Protein AF-A0A528MTL9-F1 (afdb_monomer_lite)

pLDDT: mean 94.62, std 3.77, range [73.75, 97.38]

Structure (mmCIF, N/CA/C/O backbone):
data_AF-A0A528MTL9-F1
#
_entry.id   AF-A0A528MTL9-F1
#
loop_
_atom_site.group_PDB
_atom_site.id
_atom_site.type_symbol
_atom_site.label_atom_id
_atom_site.label_alt_id
_atom_site.label_comp_id
_atom_site.label_asym_id
_atom_site.label_entity_id
_atom_site.label_seq_id
_atom_site.pdbx_PDB_ins_code
_atom_site.Cartn_x
_atom_site.Cartn_y
_atom_site.Cartn_z
_atom_site.occupancy
_atom_site.B_iso_or_equiv
_atom_site.auth_seq_id
_atom_site.auth_comp_id
_atom_site.auth_asym_id
_atom_site.auth_atom_id
_atom_site.pdbx_PDB_model_num
ATOM 1 N N . MET A 1 1 ? -6.541 -5.152 -6.240 1.00 80.38 1 MET A N 1
ATOM 2 C CA . MET A 1 1 ? -5.153 -4.674 -6.428 1.00 80.38 1 MET A CA 1
ATOM 3 C C . MET A 1 1 ? -5.238 -3.304 -7.087 1.00 80.38 1 MET A C 1
ATOM 5 O O . MET A 1 1 ? -6.063 -3.173 -7.987 1.00 80.38 1 MET A O 1
ATOM 9 N N . PRO A 1 2 ? -4.495 -2.286 -6.625 1.00 91.38 2 PRO A N 1
ATOM 10 C CA . PRO A 1 2 ? -4.382 -1.016 -7.347 1.00 91.38 2 PRO A CA 1
ATOM 11 C C . PRO A 1 2 ? -3.824 -1.263 -8.755 1.00 91.38 2 PRO A C 1
ATOM 13 O O . PRO A 1 2 ? -2.936 -2.095 -8.920 1.00 91.38 2 PRO A O 1
ATOM 16 N N . ALA A 1 3 ? -4.378 -0.578 -9.753 1.00 92.31 3 ALA A N 1
ATOM 17 C CA . ALA A 1 3 ? -4.016 -0.739 -11.168 1.00 92.31 3 ALA A CA 1
ATOM 18 C C . ALA A 1 3 ? -3.724 0.608 -11.848 1.00 92.31 3 ALA A C 1
ATOM 20 O O . ALA A 1 3 ? -2.850 0.701 -12.700 1.00 92.31 3 ALA A O 1
ATOM 21 N N . GLU A 1 4 ? -4.421 1.659 -11.418 1.00 96.69 4 GLU A N 1
ATOM 22 C CA . GLU A 1 4 ? -4.237 3.037 -11.869 1.00 96.69 4 GLU A CA 1
ATOM 23 C C . GLU A 1 4 ? -3.426 3.794 -10.8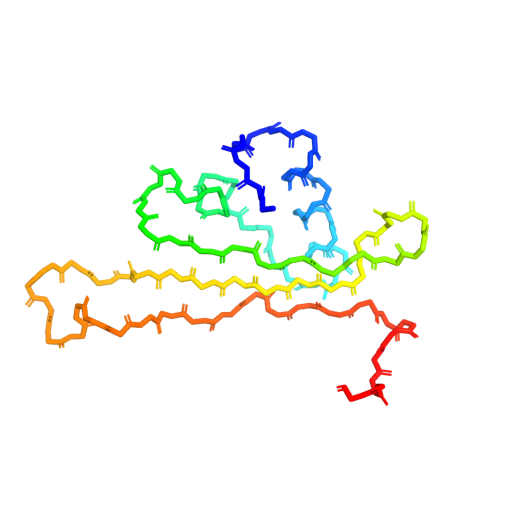01 1.00 96.69 4 GLU A C 1
ATOM 25 O O . GLU A 1 4 ? -3.906 3.891 -9.664 1.00 96.69 4 GLU A O 1
ATOM 30 N N . PRO A 1 5 ? -2.225 4.324 -11.104 1.00 96.81 5 PRO A N 1
ATOM 31 C CA . PRO A 1 5 ? -1.381 5.026 -10.129 1.00 96.81 5 PRO A CA 1
ATOM 32 C C . PRO A 1 5 ? -2.095 6.156 -9.382 1.00 96.81 5 PRO A C 1
ATOM 34 O O . PRO A 1 5 ? -1.943 6.275 -8.168 1.00 96.81 5 PRO A O 1
ATOM 37 N N . ASP A 1 6 ? -2.927 6.913 -10.097 1.00 96.56 6 ASP A N 1
ATOM 38 C CA . ASP A 1 6 ? -3.667 8.066 -9.570 1.00 96.56 6 ASP A CA 1
ATOM 39 C C . ASP A 1 6 ? -5.172 7.775 -9.430 1.00 96.56 6 ASP A C 1
ATOM 41 O O . ASP A 1 6 ? -5.987 8.672 -9.218 1.00 96.56 6 ASP A O 1
ATOM 45 N N . GLY A 1 7 ? -5.567 6.505 -9.566 1.00 97.12 7 GLY A N 1
ATOM 46 C CA . GLY A 1 7 ? -6.958 6.091 -9.446 1.00 97.12 7 GLY A CA 1
ATOM 47 C C . GLY A 1 7 ? -7.477 6.229 -8.017 1.00 97.12 7 GLY A C 1
ATOM 48 O O . GLY A 1 7 ? -6.736 6.082 -7.043 1.00 97.12 7 GLY A O 1
ATOM 49 N N . GLU A 1 8 ? -8.790 6.425 -7.883 1.00 96.31 8 GLU A N 1
ATOM 50 C CA . GLU A 1 8 ? -9.450 6.633 -6.588 1.00 96.31 8 GLU A CA 1
ATOM 51 C C . GLU A 1 8 ? -9.110 5.536 -5.565 1.00 96.31 8 GLU A C 1
ATOM 53 O O . GLU A 1 8 ? -8.858 5.812 -4.393 1.00 96.31 8 GLU A O 1
ATOM 58 N N . TYR A 1 9 ? -9.044 4.280 -6.011 1.00 95.69 9 TYR A N 1
ATOM 59 C CA . TYR A 1 9 ? -8.688 3.160 -5.146 1.00 95.69 9 TYR A CA 1
ATOM 60 C C . TYR A 1 9 ? -7.246 3.248 -4.619 1.00 95.69 9 TYR A C 1
ATOM 62 O O . TYR A 1 9 ? -7.012 3.009 -3.435 1.00 95.69 9 TYR A O 1
ATOM 70 N N . THR A 1 10 ? -6.286 3.646 -5.458 1.00 96.94 10 THR A N 1
ATOM 71 C CA . THR A 1 10 ? -4.882 3.834 -5.057 1.00 96.94 10 THR A CA 1
ATOM 72 C C . THR A 1 10 ? -4.744 4.992 -4.071 1.00 96.94 10 THR A C 1
ATOM 74 O O . THR A 1 10 ? -4.080 4.844 -3.044 1.00 96.94 10 THR A O 1
ATOM 77 N N . ILE A 1 11 ? -5.468 6.091 -4.304 1.00 96.38 11 ILE A N 1
ATOM 78 C CA . ILE A 1 11 ? -5.529 7.238 -3.387 1.00 96.38 11 ILE A CA 1
ATOM 79 C C . ILE A 1 11 ? -6.075 6.817 -2.016 1.00 96.38 11 ILE A C 1
ATOM 81 O O . ILE A 1 11 ? -5.511 7.186 -0.986 1.00 96.38 11 ILE A O 1
ATOM 85 N N . ARG A 1 12 ? -7.133 5.995 -1.968 1.00 96.06 12 ARG A N 1
ATOM 86 C CA . ARG A 1 12 ? -7.685 5.469 -0.704 1.00 96.06 12 ARG A CA 1
ATOM 87 C C . ARG A 1 12 ? -6.670 4.613 0.064 1.00 96.06 12 ARG A C 1
ATOM 89 O O . ARG A 1 12 ? -6.575 4.735 1.284 1.00 96.06 12 ARG A O 1
ATOM 96 N N . ILE A 1 13 ? -5.885 3.784 -0.630 1.00 96.25 13 ILE A N 1
ATOM 97 C CA . ILE A 1 13 ? -4.804 2.988 -0.020 1.00 96.25 13 ILE A CA 1
ATOM 98 C C . ILE A 1 13 ? -3.730 3.906 0.574 1.00 96.25 13 ILE A C 1
ATOM 100 O O . ILE A 1 13 ? -3.338 3.729 1.727 1.00 96.25 13 ILE A O 1
ATOM 104 N N . GLN A 1 14 ? -3.275 4.903 -0.188 1.00 96.75 14 GLN A N 1
ATOM 105 C CA . GLN A 1 14 ? -2.268 5.865 0.268 1.00 96.75 14 GLN A CA 1
ATOM 106 C C . GLN A 1 14 ? -2.758 6.669 1.478 1.00 96.75 14 GLN A C 1
ATOM 108 O O . GLN A 1 14 ? -2.005 6.854 2.433 1.00 96.75 14 GLN A O 1
ATOM 113 N N . ALA A 1 15 ? -4.026 7.092 1.474 1.00 95.94 15 ALA A N 1
ATOM 114 C CA . ALA A 1 15 ? -4.643 7.788 2.598 1.00 95.94 15 ALA A CA 1
ATOM 115 C C . ALA A 1 15 ? -4.673 6.913 3.863 1.00 95.94 15 ALA A C 1
ATOM 117 O O . ALA A 1 15 ? -4.319 7.383 4.944 1.00 95.94 15 ALA A O 1
ATOM 118 N N . PHE A 1 16 ? -5.026 5.630 3.733 1.00 96.44 16 PHE A N 1
ATOM 119 C CA . PHE A 1 16 ? -4.992 4.684 4.851 1.00 96.44 16 PHE A CA 1
ATOM 120 C C . PHE A 1 16 ? -3.573 4.462 5.397 1.00 96.44 16 PHE A C 1
ATOM 122 O O . PHE A 1 16 ? -3.375 4.470 6.616 1.00 96.44 16 PHE A O 1
ATOM 129 N N . MET A 1 17 ? -2.580 4.287 4.516 1.00 95.94 17 MET A N 1
ATOM 130 C CA . MET A 1 17 ? -1.175 4.152 4.915 1.00 95.94 17 MET A CA 1
ATOM 131 C C . MET A 1 17 ? -0.719 5.383 5.707 1.00 95.94 17 MET A C 1
ATOM 133 O O . MET A 1 17 ? -0.223 5.233 6.825 1.00 95.94 17 MET A O 1
ATOM 137 N N . ALA A 1 18 ? -0.990 6.583 5.183 1.00 94.88 18 ALA A N 1
ATOM 138 C CA . ALA A 1 18 ? -0.654 7.848 5.832 1.00 94.88 18 ALA A CA 1
ATOM 139 C C . ALA A 1 18 ? -1.309 7.980 7.215 1.00 94.88 18 ALA A C 1
ATOM 141 O O . ALA A 1 18 ? -0.630 8.285 8.196 1.00 94.88 18 ALA A O 1
ATOM 142 N N . ALA A 1 19 ? -2.607 7.678 7.320 1.00 94.69 19 ALA A N 1
ATOM 143 C CA . ALA A 1 19 ? -3.336 7.690 8.588 1.00 94.69 19 ALA A CA 1
ATOM 144 C C . ALA A 1 19 ? -2.798 6.657 9.598 1.00 94.69 19 ALA A C 1
ATOM 146 O O . ALA A 1 19 ? -2.899 6.855 10.806 1.00 94.69 19 ALA A O 1
ATOM 147 N N . SER A 1 20 ? -2.191 5.571 9.111 1.00 94.56 20 SER A N 1
ATOM 148 C CA . SER A 1 20 ? -1.549 4.539 9.933 1.00 94.56 20 SER A CA 1
ATOM 149 C C . SER A 1 20 ? -0.096 4.863 10.308 1.00 94.56 20 SER A C 1
ATOM 151 O O . SER A 1 20 ? 0.557 4.042 10.953 1.00 94.56 20 SER A O 1
ATOM 153 N N . GLY A 1 21 ? 0.421 6.033 9.915 1.00 93.69 21 GLY A N 1
ATOM 154 C CA . GLY A 1 21 ? 1.806 6.450 10.152 1.00 93.69 21 GLY A CA 1
ATOM 155 C C . GLY A 1 21 ? 2.826 5.837 9.186 1.00 93.69 21 GLY A C 1
ATOM 156 O O . GLY A 1 21 ? 4.028 6.013 9.375 1.00 93.69 21 GLY A O 1
ATOM 157 N N . VAL A 1 22 ? 2.371 5.132 8.147 1.00 92.50 22 VAL A N 1
ATOM 158 C CA . VAL A 1 22 ? 3.222 4.673 7.044 1.00 92.50 22 VAL A CA 1
ATOM 159 C C . VAL A 1 22 ? 3.298 5.797 6.019 1.00 92.50 22 VAL A C 1
ATOM 161 O O . VAL A 1 22 ? 2.274 6.301 5.562 1.00 92.50 22 VAL A O 1
ATOM 164 N N . VAL A 1 23 ? 4.512 6.212 5.657 1.00 83.25 23 VAL A N 1
ATOM 165 C CA . VAL A 1 23 ? 4.695 7.282 4.669 1.00 83.25 23 VAL A CA 1
ATOM 166 C C . VAL A 1 23 ? 3.992 6.933 3.349 1.00 83.25 23 VAL A C 1
ATOM 168 O O . VAL A 1 23 ? 4.031 5.768 2.937 1.00 83.25 23 VAL A O 1
ATOM 171 N N . PRO A 1 24 ? 3.355 7.907 2.671 1.00 73.75 24 PRO A N 1
ATOM 172 C CA . PRO A 1 24 ? 2.689 7.648 1.403 1.00 73.75 24 PRO A CA 1
ATOM 173 C C . PRO A 1 24 ? 3.687 7.090 0.391 1.00 73.75 24 PRO A C 1
ATOM 175 O O . PRO A 1 24 ? 4.723 7.699 0.118 1.00 73.75 24 PRO A O 1
ATOM 178 N N . PHE A 1 25 ? 3.377 5.921 -0.161 1.00 87.81 25 PHE A N 1
ATOM 179 C CA . PHE A 1 25 ? 4.193 5.292 -1.190 1.00 87.81 25 PHE A CA 1
ATOM 180 C C . PHE A 1 25 ? 3.707 5.697 -2.581 1.00 87.81 25 PHE A C 1
ATOM 182 O O . PHE A 1 25 ? 2.530 6.009 -2.766 1.00 87.81 25 PHE A O 1
ATOM 189 N N . SER A 1 26 ? 4.606 5.698 -3.567 1.00 92.75 26 SER A N 1
ATOM 190 C CA . SER A 1 26 ? 4.272 6.068 -4.949 1.00 92.75 26 SER A CA 1
ATOM 191 C C . SER A 1 26 ? 3.125 5.213 -5.491 1.00 92.75 26 SER A C 1
ATOM 193 O O . SER A 1 26 ? 3.194 3.984 -5.434 1.00 92.75 26 SER A O 1
ATOM 195 N N . GLY A 1 27 ? 2.100 5.853 -6.062 1.00 96.50 27 GLY A N 1
ATOM 196 C CA . GLY A 1 27 ? 0.976 5.156 -6.695 1.00 96.50 27 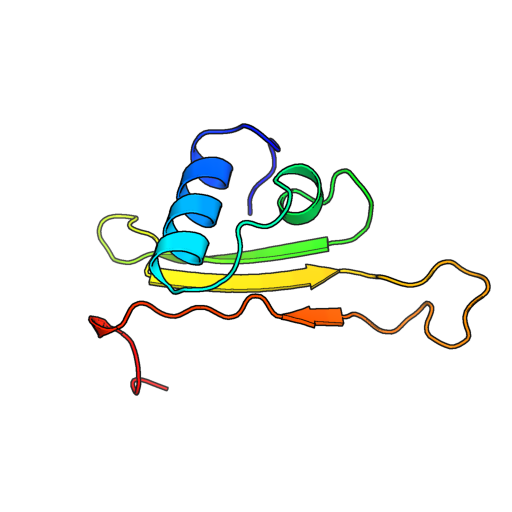GLY A CA 1
ATOM 197 C C . GLY A 1 27 ? 1.439 4.220 -7.812 1.00 96.50 27 GLY A C 1
ATOM 198 O O . GLY A 1 27 ? 0.974 3.089 -7.905 1.00 96.50 27 GLY A O 1
ATOM 199 N N . SER A 1 28 ? 2.453 4.635 -8.578 1.00 96.75 28 SER A N 1
ATOM 200 C CA . SER A 1 28 ? 3.082 3.822 -9.625 1.00 96.75 28 SER A CA 1
ATOM 201 C C . SER A 1 28 ? 3.755 2.561 -9.079 1.00 96.75 28 SER A C 1
ATOM 203 O O . SER A 1 28 ? 3.669 1.499 -9.690 1.00 96.75 28 SER A O 1
ATOM 205 N N . LEU A 1 29 ? 4.393 2.642 -7.905 1.00 94.38 29 LEU A N 1
ATOM 206 C CA . LEU A 1 29 ? 4.943 1.453 -7.246 1.00 94.38 29 LEU A CA 1
ATOM 207 C C . LEU A 1 29 ? 3.831 0.549 -6.717 1.00 94.38 29 LEU A C 1
ATOM 209 O O . LEU A 1 29 ? 3.874 -0.658 -6.937 1.00 94.38 29 LEU A O 1
ATOM 213 N N . LEU A 1 30 ? 2.811 1.124 -6.075 1.00 96.31 30 LEU A N 1
ATOM 214 C CA . LEU A 1 30 ? 1.680 0.358 -5.553 1.00 96.31 30 LEU A CA 1
ATOM 215 C C . LEU A 1 30 ? 0.942 -0.398 -6.666 1.00 96.31 30 LEU A C 1
ATOM 217 O O . LEU A 1 30 ? 0.593 -1.562 -6.467 1.00 96.31 30 LEU A O 1
ATOM 221 N N . ALA A 1 31 ? 0.753 0.243 -7.821 1.00 96.56 31 ALA A N 1
ATOM 222 C CA . ALA A 1 31 ? 0.121 -0.323 -9.011 1.00 96.56 31 ALA A CA 1
ATOM 223 C C . ALA A 1 31 ? 1.054 -1.219 -9.853 1.00 96.56 31 ALA A C 1
ATOM 225 O O . ALA A 1 31 ? 0.608 -1.811 -10.832 1.00 96.56 31 ALA A O 1
ATOM 226 N N . GLY A 1 32 ? 2.340 -1.330 -9.501 1.00 95.62 32 GLY A N 1
ATOM 227 C CA . GLY A 1 32 ? 3.304 -2.164 -10.227 1.00 95.62 32 GLY A CA 1
ATOM 228 C C . GLY A 1 32 ? 3.661 -1.657 -11.626 1.00 95.62 32 GLY A C 1
ATOM 229 O O . GLY A 1 32 ? 4.142 -2.423 -12.457 1.00 95.62 32 GLY A O 1
ATOM 230 N N . THR A 1 33 ? 3.464 -0.368 -11.914 1.00 95.69 33 THR A N 1
ATOM 231 C CA . THR A 1 33 ? 3.777 0.200 -13.237 1.00 95.69 33 THR A CA 1
ATOM 232 C C . THR A 1 33 ? 5.276 0.412 -13.456 1.00 95.69 33 THR A C 1
ATOM 234 O O . THR A 1 33 ? 5.716 0.569 -14.591 1.00 95.69 33 THR A O 1
ATOM 237 N N . LEU A 1 34 ? 6.077 0.378 -12.384 1.00 92.12 34 LEU A N 1
ATOM 238 C CA . LEU A 1 34 ? 7.541 0.504 -12.432 1.00 92.12 34 LEU A CA 1
ATOM 239 C C . LEU A 1 34 ? 8.282 -0.839 -12.340 1.00 92.12 34 LEU A C 1
ATOM 241 O O . LEU A 1 34 ? 9.511 -0.863 -12.363 1.00 92.12 34 LEU A O 1
ATOM 245 N N . GLY A 1 35 ? 7.558 -1.953 -12.231 1.00 92.25 35 GLY A N 1
ATOM 246 C CA . GLY A 1 35 ? 8.137 -3.288 -12.139 1.00 92.25 35 GLY A CA 1
ATOM 247 C C . GLY A 1 35 ? 7.242 -4.270 -11.384 1.00 92.25 35 GLY A C 1
ATOM 248 O O . GLY A 1 35 ? 6.196 -3.880 -10.864 1.00 92.25 35 GLY A O 1
ATOM 249 N N . PRO A 1 36 ? 7.646 -5.551 -11.300 1.00 94.38 36 PRO A N 1
ATOM 250 C CA . PRO A 1 36 ? 6.868 -6.579 -10.622 1.00 94.38 36 PRO A CA 1
ATOM 251 C C . PRO A 1 36 ? 6.624 -6.217 -9.156 1.00 94.38 36 PRO A C 1
ATOM 253 O O . PRO A 1 36 ? 7.556 -6.168 -8.347 1.00 94.38 36 PRO A O 1
ATOM 256 N N . ALA A 1 37 ? 5.359 -5.980 -8.826 1.00 95.69 37 ALA A N 1
ATOM 257 C CA . ALA A 1 37 ? 4.924 -5.627 -7.489 1.00 95.69 37 ALA A CA 1
ATOM 258 C C . ALA A 1 37 ? 3.522 -6.166 -7.201 1.00 95.69 37 ALA A C 1
ATOM 260 O O . ALA A 1 37 ? 2.757 -6.519 -8.100 1.00 95.69 37 ALA A O 1
ATOM 261 N N . THR A 1 38 ? 3.180 -6.228 -5.921 1.00 96.50 38 THR A N 1
ATOM 262 C CA . THR A 1 38 ? 1.846 -6.578 -5.453 1.00 96.50 38 THR A CA 1
ATOM 263 C C . THR A 1 38 ? 1.500 -5.739 -4.237 1.00 96.50 38 THR A C 1
ATOM 265 O O . THR A 1 38 ? 2.303 -5.589 -3.317 1.00 96.50 38 THR A O 1
ATOM 268 N N . THR A 1 39 ? 0.280 -5.210 -4.227 1.00 96.81 39 THR A N 1
ATOM 269 C CA . THR A 1 39 ? -0.278 -4.471 -3.094 1.00 96.81 39 THR A CA 1
ATOM 270 C C . THR A 1 39 ? -1.561 -5.150 -2.653 1.00 96.81 39 THR A C 1
ATOM 272 O O . THR A 1 39 ? -2.595 -5.056 -3.318 1.00 96.81 39 THR A O 1
ATOM 275 N N . 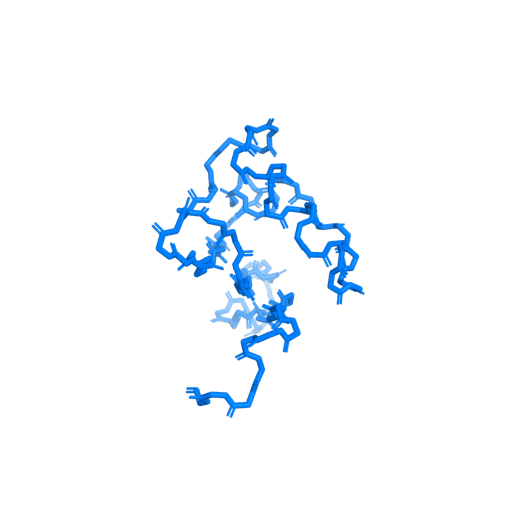VAL A 1 40 ? -1.489 -5.833 -1.517 1.00 97.00 40 VAL A N 1
ATOM 276 C CA . VAL A 1 40 ? -2.629 -6.505 -0.900 1.00 97.00 40 VAL A CA 1
ATOM 277 C C . VAL A 1 40 ? -3.338 -5.527 0.022 1.00 97.00 40 VAL A C 1
ATOM 279 O O . VAL A 1 40 ? -2.708 -4.784 0.775 1.00 97.00 40 VAL A O 1
ATOM 282 N N . VAL A 1 41 ? -4.663 -5.544 -0.045 1.00 96.62 41 VAL A N 1
ATOM 283 C CA . VAL A 1 41 ? -5.543 -4.690 0.744 1.00 96.62 41 VAL A CA 1
ATOM 284 C C . VAL A 1 41 ? -6.633 -5.566 1.333 1.00 96.62 41 VAL A C 1
ATOM 286 O O . VAL A 1 41 ? -7.247 -6.351 0.610 1.00 96.62 41 VAL A O 1
ATOM 289 N N . VAL A 1 42 ? -6.883 -5.415 2.627 1.00 96.69 42 VAL A N 1
ATOM 290 C CA . VAL A 1 42 ? -8.044 -5.999 3.298 1.00 96.69 42 VAL A CA 1
ATOM 291 C C . VAL A 1 42 ? -9.057 -4.888 3.520 1.00 96.69 42 VAL A C 1
ATOM 293 O O . VAL A 1 42 ? -8.715 -3.830 4.056 1.00 96.69 42 VAL A O 1
ATOM 296 N N . GLY A 1 43 ? -10.287 -5.133 3.077 1.00 96.00 43 GLY A N 1
ATOM 297 C CA . GLY A 1 43 ? -11.435 -4.277 3.346 1.00 96.00 43 GLY A CA 1
ATOM 298 C C . GLY A 1 43 ? -12.314 -4.868 4.444 1.00 96.00 43 GLY A C 1
ATOM 299 O O . GLY A 1 43 ? -12.343 -6.086 4.618 1.00 96.00 43 GLY A O 1
ATOM 300 N N . ASP A 1 44 ? -13.023 -4.016 5.175 1.00 94.56 44 ASP A N 1
ATOM 301 C CA . ASP A 1 44 ? -14.144 -4.456 6.005 1.00 94.56 44 ASP A CA 1
ATOM 302 C C . ASP A 1 44 ? -15.426 -4.652 5.174 1.00 94.56 44 ASP A C 1
ATOM 304 O O . ASP A 1 44 ? -15.438 -4.511 3.949 1.00 94.56 44 ASP A O 1
ATOM 308 N N . GLU A 1 45 ? -16.524 -4.978 5.852 1.00 94.31 45 GLU A N 1
ATOM 309 C CA . GLU A 1 45 ? -17.850 -5.183 5.257 1.00 94.31 45 GLU A CA 1
ATOM 310 C C . GLU A 1 45 ? -18.421 -3.951 4.537 1.00 94.31 45 GLU A C 1
ATOM 312 O O . GLU A 1 45 ? -19.294 -4.087 3.683 1.00 94.31 45 GLU A O 1
ATOM 317 N N . THR A 1 46 ? -17.906 -2.755 4.833 1.00 92.88 46 THR A N 1
ATOM 318 C CA . THR A 1 46 ? -18.296 -1.501 4.173 1.00 92.88 46 THR A CA 1
ATOM 319 C C . THR A 1 46 ? -17.415 -1.174 2.964 1.00 92.88 46 THR A C 1
ATOM 321 O O . THR A 1 46 ? -17.659 -0.193 2.262 1.00 92.88 46 THR A O 1
ATOM 324 N N . GLY A 1 47 ? -16.382 -1.984 2.707 1.00 89.25 47 GLY A N 1
ATOM 325 C CA . GLY A 1 47 ? -15.365 -1.717 1.693 1.00 89.25 47 GLY A CA 1
ATOM 326 C C . GLY A 1 47 ? -14.308 -0.702 2.138 1.00 89.25 47 GLY A C 1
ATOM 327 O O . GLY A 1 47 ? -13.518 -0.242 1.308 1.00 89.25 47 GLY A O 1
ATOM 328 N N . THR A 1 48 ? -14.265 -0.354 3.427 1.00 94.62 48 THR A N 1
ATOM 329 C CA . THR A 1 48 ? -13.235 0.528 3.982 1.00 94.62 48 THR A CA 1
ATOM 330 C C . THR A 1 48 ? -11.925 -0.238 4.110 1.00 94.62 48 THR A C 1
ATOM 332 O O . THR A 1 48 ? -11.901 -1.371 4.584 1.00 94.62 48 THR A O 1
ATOM 335 N N . VAL A 1 49 ? -10.815 0.377 3.694 1.00 96.19 49 VAL A N 1
ATOM 336 C CA . VAL A 1 49 ? -9.481 -0.216 3.845 1.00 96.19 49 VAL A CA 1
ATOM 337 C C . VAL A 1 49 ? -9.127 -0.312 5.326 1.00 96.19 49 VAL A C 1
ATOM 339 O O . VAL A 1 49 ? -9.078 0.699 6.023 1.00 96.19 49 VAL A O 1
ATOM 342 N N . VAL A 1 50 ? -8.846 -1.528 5.792 1.00 97.31 50 VAL A N 1
ATOM 343 C CA . VAL A 1 50 ? -8.493 -1.805 7.192 1.00 97.31 50 VAL A CA 1
ATOM 344 C C . VAL A 1 50 ? -7.124 -2.448 7.367 1.00 97.31 50 VAL A C 1
ATOM 346 O O . VAL A 1 50 ? -6.588 -2.431 8.476 1.00 97.31 50 VAL A O 1
ATOM 349 N N . ALA A 1 51 ? -6.530 -2.988 6.304 1.00 97.38 51 ALA A N 1
ATOM 350 C CA . ALA A 1 51 ? -5.129 -3.384 6.312 1.00 97.38 51 ALA A CA 1
ATOM 351 C C . ALA A 1 51 ? -4.508 -3.319 4.916 1.00 97.38 51 ALA A C 1
ATOM 353 O O . ALA A 1 51 ? -5.195 -3.486 3.907 1.00 97.38 51 ALA A O 1
ATOM 354 N N . THR A 1 52 ? -3.194 -3.120 4.866 1.00 97.19 52 THR A N 1
ATOM 355 C CA . THR A 1 52 ? -2.402 -3.126 3.633 1.00 97.19 52 THR A CA 1
ATOM 356 C C . THR A 1 52 ? -1.091 -3.865 3.833 1.00 97.19 52 THR A C 1
ATOM 358 O O . THR A 1 52 ? -0.540 -3.860 4.932 1.00 97.19 52 THR A O 1
ATOM 361 N N . ALA A 1 53 ? -0.565 -4.440 2.757 1.00 96.75 53 ALA A N 1
ATOM 362 C CA . ALA A 1 53 ? 0.814 -4.897 2.648 1.00 96.75 53 ALA A CA 1
ATOM 363 C C . ALA A 1 53 ? 1.288 -4.739 1.199 1.00 96.75 53 ALA A C 1
ATOM 365 O O . ALA A 1 53 ? 0.502 -4.899 0.263 1.00 96.75 53 ALA A O 1
ATOM 366 N N . HIS A 1 54 ? 2.569 -4.442 1.004 1.00 96.75 54 HIS A N 1
ATOM 367 C CA . HIS A 1 54 ? 3.165 -4.281 -0.317 1.00 96.75 54 HIS A CA 1
ATOM 368 C C . HIS A 1 54 ? 4.434 -5.118 -0.448 1.00 96.75 54 HIS A C 1
ATOM 370 O O . HIS A 1 54 ? 5.214 -5.231 0.498 1.00 96.75 54 HIS A O 1
ATOM 376 N N . GLY A 1 55 ? 4.669 -5.661 -1.638 1.00 96.31 55 GLY A N 1
ATOM 377 C CA . GLY A 1 55 ? 5.941 -6.272 -1.985 1.00 96.31 55 GLY A CA 1
ATOM 378 C C . GLY A 1 55 ? 6.311 -6.032 -3.439 1.00 96.31 55 GLY A C 1
ATOM 379 O O . GLY A 1 55 ? 5.435 -5.932 -4.296 1.00 96.31 55 GLY A O 1
ATOM 380 N N . TYR A 1 56 ? 7.608 -5.940 -3.717 1.00 96.12 56 TYR A N 1
ATOM 381 C CA . TYR A 1 56 ? 8.133 -5.735 -5.067 1.00 96.12 56 TYR A CA 1
ATOM 382 C C . TYR A 1 56 ? 9.522 -6.357 -5.238 1.00 96.12 56 TYR A C 1
ATOM 384 O O . TYR A 1 56 ? 10.232 -6.623 -4.263 1.00 96.12 56 TYR A O 1
ATOM 392 N N . LEU A 1 57 ? 9.915 -6.596 -6.491 1.00 96.31 57 LEU A N 1
ATOM 393 C CA . LEU A 1 57 ? 11.277 -7.009 -6.835 1.00 96.31 57 LEU A CA 1
ATOM 394 C C . LEU A 1 57 ? 12.166 -5.769 -6.975 1.00 96.31 57 LEU A C 1
ATOM 396 O O . LEU A 1 57 ? 12.146 -5.087 -7.996 1.00 96.31 57 LEU A O 1
ATOM 400 N N . ALA A 1 58 ? 12.939 -5.473 -5.930 1.00 92.69 58 ALA A N 1
ATOM 401 C CA . ALA A 1 58 ? 13.760 -4.261 -5.854 1.00 92.69 58 ALA A CA 1
ATOM 402 C C . ALA A 1 58 ? 15.065 -4.332 -6.662 1.00 92.69 58 ALA A C 1
ATOM 404 O O . ALA A 1 58 ? 15.703 -3.315 -6.928 1.00 92.69 58 ALA A O 1
ATOM 405 N N . HIS A 1 59 ? 15.484 -5.541 -7.019 1.00 95.19 59 HIS A N 1
ATOM 406 C CA . HIS A 1 59 ? 16.786 -5.806 -7.606 1.00 95.19 59 HIS A CA 1
ATOM 407 C C . HIS A 1 59 ? 16.676 -6.040 -9.114 1.00 95.19 59 HIS A C 1
ATOM 409 O O . HIS A 1 59 ? 15.803 -6.767 -9.583 1.00 95.19 59 HIS A O 1
ATOM 415 N N . ASN A 1 60 ? 17.606 -5.461 -9.876 1.00 93.25 60 ASN A N 1
ATOM 416 C CA . ASN A 1 60 ? 17.766 -5.784 -11.293 1.00 93.25 60 ASN A CA 1
ATOM 417 C C . ASN A 1 60 ? 18.491 -7.132 -11.481 1.00 93.25 60 ASN A C 1
ATOM 419 O O . ASN A 1 60 ? 19.002 -7.718 -10.526 1.00 93.25 60 ASN A O 1
ATOM 423 N N . SER A 1 61 ? 18.593 -7.594 -12.729 1.00 95.19 61 SER A N 1
ATOM 424 C CA . SER A 1 61 ? 19.184 -8.890 -13.099 1.00 95.19 61 SER A CA 1
ATOM 425 C C . SER A 1 61 ? 20.673 -9.058 -12.778 1.00 95.19 61 SER A C 1
ATOM 427 O O . SER A 1 61 ? 21.182 -10.168 -12.902 1.00 95.19 61 SER A O 1
ATOM 429 N N . HIS A 1 62 ? 21.386 -7.993 -12.402 1.00 96.75 62 HIS A N 1
ATOM 430 C CA . HIS A 1 62 ? 22.813 -8.051 -12.068 1.00 96.75 62 HIS A CA 1
ATOM 431 C C . HIS A 1 62 ? 23.076 -8.304 -10.582 1.00 96.75 62 HIS A C 1
ATOM 433 O O . HIS A 1 62 ? 24.209 -8.579 -10.200 1.00 96.75 62 HIS A O 1
ATOM 439 N N . SER A 1 63 ? 22.055 -8.193 -9.733 1.00 97.06 63 SER A N 1
ATOM 440 C CA . SER A 1 63 ? 22.192 -8.473 -8.308 1.00 97.06 63 SER A CA 1
ATOM 441 C C . SER A 1 63 ? 22.049 -9.968 -8.029 1.00 97.06 63 SER A C 1
ATOM 443 O O . SER A 1 63 ? 21.153 -10.620 -8.560 1.00 97.06 63 SER A O 1
ATOM 445 N N . GLU A 1 64 ? 22.839 -10.502 -7.098 1.00 97.31 64 GLU A N 1
ATOM 446 C CA . GLU A 1 64 ? 22.623 -11.854 -6.556 1.00 97.31 64 GLU A CA 1
ATOM 447 C C . GLU A 1 64 ? 21.235 -11.999 -5.905 1.00 97.31 64 GLU A C 1
ATOM 449 O O . GLU A 1 64 ? 20.669 -13.090 -5.850 1.00 97.31 64 GLU A O 1
ATOM 454 N N . TYR A 1 65 ? 20.635 -10.876 -5.495 1.00 96.38 65 TYR A N 1
ATOM 455 C CA . TYR A 1 65 ? 19.313 -10.821 -4.887 1.00 96.38 65 TYR A CA 1
ATOM 456 C C . TYR A 1 65 ? 18.174 -10.594 -5.896 1.00 96.38 65 TYR A C 1
ATOM 458 O O . TYR A 1 65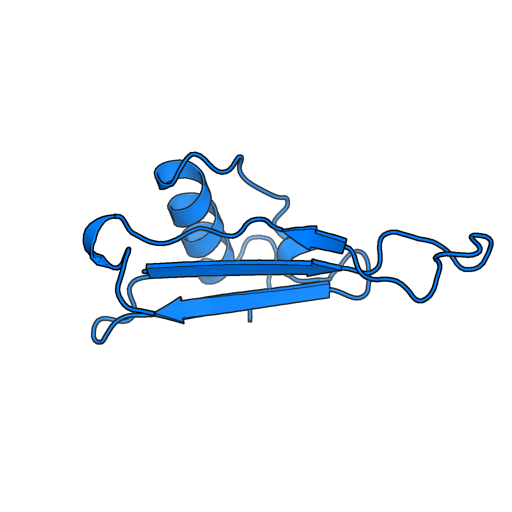 ? 17.042 -10.353 -5.488 1.00 96.38 65 TYR A O 1
ATOM 466 N N . HIS A 1 66 ? 18.412 -10.708 -7.210 1.00 95.50 66 HIS A N 1
ATOM 467 C CA . HIS A 1 66 ? 17.406 -10.421 -8.251 1.00 95.50 66 HIS A CA 1
ATOM 468 C C . HIS A 1 66 ? 16.128 -11.285 -8.191 1.00 95.50 66 HIS A C 1
ATOM 470 O O . HIS A 1 66 ? 15.153 -11.006 -8.889 1.00 95.50 66 HIS A O 1
ATOM 476 N N . ARG A 1 67 ? 16.135 -12.358 -7.390 1.00 95.38 67 ARG A N 1
ATOM 477 C CA . ARG A 1 67 ? 14.982 -13.247 -7.149 1.00 95.38 67 ARG A CA 1
ATOM 478 C C . ARG A 1 67 ? 14.322 -13.042 -5.787 1.00 95.38 67 ARG A C 1
ATOM 480 O O . ARG A 1 67 ? 13.361 -13.738 -5.475 1.00 95.38 67 ARG A O 1
ATOM 487 N N . TYR A 1 68 ? 14.842 -12.132 -4.975 1.00 96.88 68 TYR A N 1
ATOM 488 C CA . TYR A 1 68 ? 14.341 -11.856 -3.639 1.00 96.88 68 TYR A CA 1
ATOM 489 C C . TYR A 1 68 ? 13.433 -10.631 -3.693 1.00 96.88 68 TYR A C 1
ATOM 491 O O . TYR A 1 68 ? 13.784 -9.597 -4.264 1.00 96.88 68 TYR A O 1
ATOM 499 N N . ALA A 1 69 ? 12.248 -10.765 -3.104 1.00 96.00 69 ALA A N 1
ATOM 500 C CA . ALA A 1 69 ? 11.310 -9.664 -2.972 1.00 96.00 69 ALA A CA 1
ATOM 501 C C . ALA A 1 69 ? 11.583 -8.887 -1.685 1.00 96.00 69 ALA A C 1
ATOM 503 O O . ALA A 1 69 ? 11.891 -9.468 -0.643 1.00 96.00 69 ALA A O 1
ATOM 504 N N . TRP A 1 70 ? 11.395 -7.574 -1.750 1.00 95.81 70 TRP A N 1
ATOM 505 C CA . TRP A 1 70 ? 11.184 -6.774 -0.556 1.00 95.81 70 TRP A CA 1
ATOM 506 C C . TRP A 1 70 ? 9.699 -6.808 -0.201 1.00 95.81 70 TRP A C 1
ATOM 508 O O . TRP A 1 70 ? 8.851 -6.709 -1.088 1.00 95.81 70 TRP A O 1
ATOM 518 N N . GLY A 1 71 ? 9.388 -6.929 1.087 1.00 95.38 71 GLY A N 1
ATOM 519 C CA . GLY A 1 71 ? 8.031 -6.834 1.617 1.00 95.38 71 GLY A CA 1
ATOM 520 C C . GLY A 1 71 ? 7.969 -5.817 2.750 1.00 95.38 71 GLY A C 1
ATOM 521 O O . GLY A 1 71 ? 8.866 -5.767 3.591 1.00 95.38 71 GLY A O 1
ATOM 522 N N . GLY A 1 72 ? 6.914 -5.009 2.781 1.00 94.19 72 GLY A N 1
ATOM 523 C CA . GLY A 1 72 ? 6.749 -3.954 3.771 1.00 94.19 72 GLY A CA 1
ATOM 524 C C . GLY A 1 72 ? 5.451 -3.175 3.598 1.00 94.19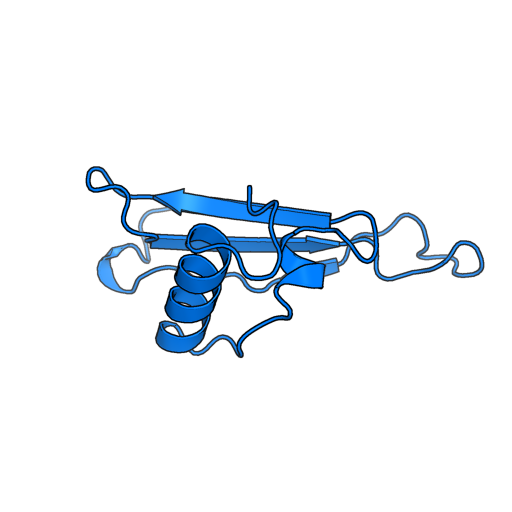 72 GLY A C 1
ATOM 525 O O . GLY A 1 72 ? 4.471 -3.683 3.055 1.00 94.19 72 GLY A O 1
ATOM 526 N N . LEU A 1 73 ? 5.436 -1.939 4.108 1.00 93.88 73 LEU A N 1
ATOM 527 C CA . LEU A 1 73 ? 4.241 -1.076 4.152 1.00 93.88 73 LEU A CA 1
ATOM 528 C C . LEU A 1 73 ? 3.032 -1.776 4.795 1.00 93.88 73 LEU A C 1
ATOM 530 O O . LEU A 1 73 ? 1.882 -1.578 4.391 1.00 93.88 73 LEU A O 1
ATOM 534 N N . VAL A 1 74 ? 3.315 -2.629 5.783 1.00 95.69 74 VAL A N 1
ATOM 535 C CA . VAL A 1 74 ? 2.286 -3.342 6.529 1.00 95.69 74 VAL A CA 1
ATOM 536 C C . VAL A 1 74 ? 1.627 -2.358 7.481 1.00 95.69 74 VAL A C 1
ATOM 538 O O . VAL A 1 74 ? 2.273 -1.824 8.382 1.00 95.69 74 VAL A O 1
ATOM 541 N N . ALA A 1 75 ? 0.339 -2.124 7.275 1.00 96.06 75 ALA A N 1
ATOM 542 C CA . ALA A 1 75 ? -0.475 -1.280 8.131 1.00 96.06 75 ALA A CA 1
ATOM 543 C C . ALA A 1 75 ? -1.786 -1.992 8.446 1.00 96.06 75 ALA A C 1
ATOM 545 O O . ALA A 1 75 ? -2.368 -2.646 7.586 1.00 96.06 75 ALA A O 1
ATOM 546 N N . VAL A 1 76 ? -2.244 -1.855 9.689 1.00 97.06 76 VAL A N 1
ATOM 547 C CA . VAL A 1 76 ? -3.514 -2.402 10.175 1.00 97.06 76 VAL A CA 1
ATOM 548 C C . VAL A 1 76 ? -4.213 -1.316 10.985 1.00 97.06 76 VAL A C 1
ATOM 550 O O . VAL A 1 76 ? -3.592 -0.700 11.866 1.00 97.06 76 VAL A O 1
ATOM 553 N N . ALA A 1 77 ? -5.496 -1.094 10.695 1.00 96.31 77 ALA A N 1
ATOM 554 C CA . ALA A 1 77 ? -6.360 -0.169 11.415 1.00 96.31 77 ALA A CA 1
ATOM 555 C C . ALA A 1 77 ? -6.327 -0.485 12.911 1.00 96.31 77 ALA A C 1
ATOM 557 O O . ALA A 1 77 ? -6.362 -1.652 13.299 1.00 96.31 77 ALA A O 1
ATOM 558 N N . GLN A 1 78 ? -6.281 0.538 13.766 1.00 95.25 78 GLN A N 1
ATOM 559 C CA . GLN A 1 78 ? -6.152 0.342 15.214 1.00 95.25 78 GLN A CA 1
ATOM 560 C C . GLN A 1 78 ? -7.233 -0.588 15.785 1.00 95.25 78 GLN A C 1
ATOM 562 O O . GLN A 1 78 ? -6.918 -1.447 16.603 1.00 95.25 78 GLN A O 1
ATOM 567 N N . SER A 1 79 ? -8.473 -0.465 15.305 1.00 94.38 79 SER A N 1
ATOM 568 C CA . SER A 1 79 ? -9.613 -1.302 15.700 1.00 94.38 79 SER A CA 1
ATOM 569 C C . SER A 1 79 ? -9.498 -2.774 15.281 1.00 94.38 79 SER A C 1
ATOM 571 O O . SER A 1 79 ? -10.237 -3.605 15.798 1.00 94.38 79 SER A O 1
ATOM 573 N N . GLN A 1 80 ? -8.588 -3.111 14.362 1.00 96.25 80 GLN A N 1
ATOM 574 C CA . GLN A 1 80 ? -8.402 -4.463 13.824 1.00 96.25 80 GLN A CA 1
ATOM 575 C C . GLN A 1 80 ? -7.114 -5.142 14.310 1.00 96.25 80 GLN A C 1
ATOM 577 O O . GLN A 1 80 ? -6.853 -6.293 13.967 1.00 96.25 80 GLN A O 1
ATOM 582 N N . ARG A 1 81 ? -6.286 -4.459 15.109 1.00 95.12 81 ARG A N 1
ATOM 583 C CA . ARG A 1 81 ? -5.031 -5.029 15.625 1.00 95.12 81 ARG A CA 1
ATOM 584 C C . ARG A 1 81 ? -5.299 -6.114 16.672 1.00 95.12 81 ARG A C 1
ATOM 586 O O . ARG A 1 81 ? -6.275 -6.048 17.411 1.00 95.12 81 ARG A O 1
ATOM 593 N N . GLY A 1 82 ? -4.394 -7.093 16.757 1.00 95.38 82 GLY A N 1
ATOM 594 C CA . GLY A 1 82 ? -4.448 -8.160 17.766 1.00 95.38 82 GLY A CA 1
ATOM 595 C C . GLY A 1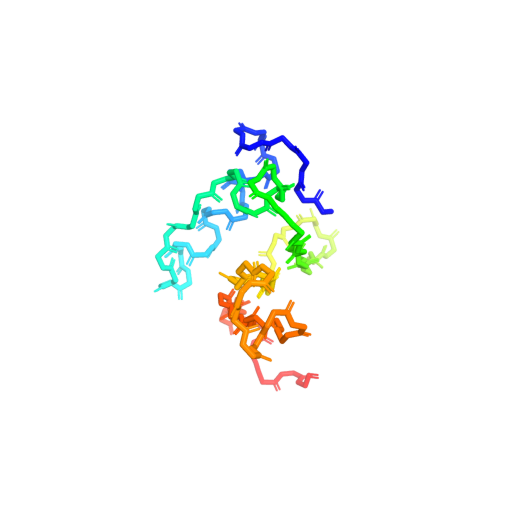 82 ? -5.452 -9.281 17.473 1.00 95.38 82 GLY A C 1
ATOM 596 O O . GLY A 1 82 ? -5.809 -10.015 18.389 1.00 95.38 82 GLY A O 1
ATOM 597 N N . ARG A 1 83 ? -5.915 -9.415 16.222 1.00 93.06 83 ARG A N 1
ATOM 598 C CA . ARG A 1 83 ? -6.936 -10.399 15.814 1.00 93.06 83 ARG A CA 1
ATOM 599 C C . ARG A 1 83 ? -6.388 -11.663 15.131 1.00 93.06 83 ARG A C 1
ATOM 601 O O . ARG A 1 83 ? -7.190 -12.514 14.757 1.00 93.06 83 ARG A O 1
ATOM 608 N N . GLY A 1 84 ? -5.062 -11.804 15.042 1.00 83.38 84 GLY A N 1
ATOM 609 C CA . GLY A 1 84 ? -4.396 -12.862 14.263 1.00 83.38 84 GLY A CA 1
ATOM 610 C C . GLY A 1 84 ? -4.477 -12.601 12.767 1.00 83.38 84 GLY A C 1
ATOM 611 O O . GLY A 1 84 ? -4.354 -13.593 12.021 1.00 83.38 84 GLY A O 1
#

Foldseek 3Di:
DQADQPDPVLVLVQVQLVVQVHHRDGSCQDNQVVHDKHKDFDADPVRRTFWIKIKGQPDDPVDPCSVPIDIDSTGGHPVGPPVD

Radius of gyration: 13.58 Å; chains: 1; bounding box: 41×21×31 Å

Secondary structure (DSSP, 8-state):
---STTSHHHHHHHHHHHHTTPPPPPHHHHTTTTSSEEEEEEE-TTS-EEEEEEEE----TTSTTTTPPEEEEEEE-GGGTT--

Sequence (84 aa):
MPAEPDGEYTIRIQAFMAASGVVPFSGSLLAGTLGPATTVVVGDETGTVVATAHGYLAHNSHSEYHRYAWGGLVAVAQSQRGRG